Protein AF-A0A920BDJ6-F1 (afdb_monomer_lite)

Secondary structure (DSSP, 8-state):
-EEEEESS--S-HHHHHHHHTTTGGGT--EEEEEEEEESSHHHHHHHHHHHTTSSPPPSSPPHHHHHHHHHHHHHHHTT-EEEEEEEES-HHHHHHHHHHHHHHHHHHHTSHHHHHHHHHHHHTT--

pLDDT: mean 73.63, std 12.05, range [37.38, 93.56]

Radius of gyration: 17.96 Å; chains: 1; bounding box: 40×30×55 Å

Foldseek 3Di:
DDEAEDADFDPDLVVLLVVLLVCVVVVHEYEYEYEYEDQDPVVVVVVVCCVVVVDPDDPDQDPVNVVVVSVVSNCVSNVYYYDYDYDHDDPPVVVVVVVVVVVVVVVLCVPVVSVVVVVVVVVVPPD

Sequence (127 aa):
MVINLTDGLPDRIDKACRAGSWFPRRGISYSQIVFGHVDHQDELIEELMIREGLLPKPMNSSRFEKYISYFTQVAEACQGNQMVIWMVDLLPQALLALTDLSLATQWLLQDPVRAEELQQKLLIHEI

Structure (mmCIF, N/CA/C/O backbone):
data_AF-A0A920BDJ6-F1
#
_entry.id   AF-A0A920BDJ6-F1
#
loop_
_atom_site.group_PDB
_atom_site.id
_atom_site.type_symbol
_atom_site.label_atom_id
_atom_site.label_alt_id
_atom_site.label_comp_id
_atom_site.label_asym_id
_atom_site.label_entity_id
_atom_site.label_seq_id
_atom_site.pdbx_PDB_ins_code
_atom_site.Cartn_x
_atom_site.Cartn_y
_atom_site.Cartn_z
_atom_site.occupancy
_atom_site.B_iso_or_equiv
_atom_site.auth_seq_id
_atom_site.auth_comp_id
_atom_site.auth_asym_id
_atom_site.auth_atom_id
_atom_site.pdbx_PDB_model_num
ATOM 1 N N . MET A 1 1 ? -13.237 3.096 12.288 1.00 78.25 1 MET A N 1
ATOM 2 C CA . MET A 1 1 ? -11.942 3.007 11.583 1.00 78.25 1 MET A CA 1
ATOM 3 C C . MET A 1 1 ? -11.903 1.693 10.823 1.00 78.25 1 MET A C 1
ATOM 5 O O . MET A 1 1 ? -12.378 0.702 11.364 1.00 78.25 1 MET A O 1
ATOM 9 N N . VAL A 1 2 ? -11.393 1.692 9.593 1.00 80.69 2 VAL A N 1
ATOM 10 C CA . VAL A 1 2 ? -11.162 0.494 8.772 1.00 80.69 2 VAL A CA 1
ATOM 11 C C . VAL A 1 2 ? -9.672 0.409 8.462 1.00 80.69 2 VAL A C 1
ATOM 13 O O . VAL A 1 2 ? -9.091 1.398 8.023 1.00 80.69 2 VAL A O 1
ATOM 16 N N . ILE A 1 3 ? -9.076 -0.763 8.687 1.00 80.31 3 ILE A N 1
ATOM 17 C CA . ILE A 1 3 ? -7.705 -1.079 8.280 1.00 80.31 3 ILE A CA 1
ATOM 18 C C . ILE A 1 3 ? -7.786 -2.234 7.286 1.00 80.31 3 ILE A C 1
ATOM 20 O O . ILE A 1 3 ? -8.199 -3.331 7.654 1.00 80.31 3 ILE A O 1
ATOM 24 N N . ASN A 1 4 ? -7.440 -1.974 6.029 1.00 82.38 4 ASN A N 1
ATOM 25 C CA . ASN A 1 4 ? -7.392 -2.990 4.986 1.00 82.38 4 ASN A CA 1
ATOM 26 C C . ASN A 1 4 ? -5.984 -3.594 4.908 1.00 82.38 4 ASN A C 1
ATOM 28 O O . ASN A 1 4 ? -5.015 -2.858 4.744 1.00 82.38 4 ASN A O 1
ATOM 32 N N . LEU A 1 5 ? -5.874 -4.915 5.016 1.00 82.69 5 LEU A N 1
ATOM 33 C CA . LEU A 1 5 ? -4.624 -5.656 4.853 1.00 82.69 5 LEU A CA 1
ATOM 34 C C . LEU A 1 5 ? -4.729 -6.445 3.552 1.00 82.69 5 LEU A C 1
ATOM 36 O O . LEU A 1 5 ? -5.646 -7.252 3.410 1.00 82.69 5 LEU A O 1
ATOM 40 N N . THR A 1 6 ? -3.848 -6.188 2.587 1.00 77.62 6 THR A N 1
ATOM 41 C CA . THR A 1 6 ? -3.999 -6.775 1.250 1.00 77.62 6 THR A CA 1
ATOM 42 C C . THR A 1 6 ? -2.669 -6.998 0.544 1.00 77.62 6 THR A C 1
ATOM 44 O O . THR A 1 6 ? -1.768 -6.171 0.621 1.00 77.62 6 THR A O 1
ATOM 47 N N . ASP A 1 7 ? -2.561 -8.116 -0.161 1.00 75.31 7 ASP A N 1
ATOM 48 C CA . ASP A 1 7 ? -1.472 -8.505 -1.062 1.00 75.31 7 ASP A CA 1
ATOM 49 C C . ASP A 1 7 ? -1.947 -8.590 -2.529 1.00 75.31 7 ASP A C 1
ATOM 51 O O . ASP A 1 7 ? -1.240 -9.110 -3.393 1.00 75.31 7 ASP A O 1
ATOM 55 N N . GLY A 1 8 ? -3.164 -8.109 -2.820 1.00 68.44 8 GLY A N 1
ATOM 56 C CA . GLY A 1 8 ? -3.860 -8.389 -4.072 1.00 68.44 8 GLY A CA 1
ATOM 57 C C . GLY A 1 8 ? -4.661 -7.206 -4.603 1.00 68.44 8 GLY A C 1
ATOM 58 O O . GLY A 1 8 ? -5.326 -6.482 -3.863 1.00 68.44 8 GLY A O 1
ATOM 59 N N . LEU A 1 9 ? -4.594 -6.999 -5.919 1.00 70.75 9 LEU A N 1
ATOM 60 C CA . LEU A 1 9 ? -5.335 -5.933 -6.587 1.00 70.75 9 LEU A CA 1
ATOM 61 C C . LEU A 1 9 ? -6.848 -6.188 -6.503 1.00 70.75 9 LEU A C 1
ATOM 63 O O . LEU A 1 9 ? -7.283 -7.329 -6.656 1.00 70.75 9 LEU A O 1
ATOM 67 N N . PRO A 1 10 ? -7.676 -5.143 -6.326 1.00 73.31 10 PRO A N 1
ATOM 68 C CA . PRO A 1 10 ? -9.117 -5.307 -6.429 1.00 73.31 10 PRO A CA 1
ATOM 69 C C . PRO A 1 10 ? -9.497 -5.711 -7.859 1.00 73.31 10 PRO A C 1
ATOM 71 O O . PRO A 1 10 ? -9.020 -5.102 -8.816 1.00 73.31 10 PRO A O 1
ATOM 74 N N . ASP A 1 11 ? -10.439 -6.652 -8.003 1.00 76.00 11 ASP A N 1
ATOM 75 C CA . ASP A 1 11 ? -10.925 -7.143 -9.308 1.00 76.00 11 ASP A CA 1
ATOM 76 C C . ASP A 1 11 ? -11.297 -6.013 -10.282 1.00 76.00 11 ASP A C 1
ATOM 78 O O . ASP A 1 11 ? -11.176 -6.141 -11.500 1.00 76.00 11 ASP A O 1
ATOM 82 N N . ARG A 1 12 ? -11.806 -4.896 -9.741 1.00 84.94 12 ARG A N 1
ATOM 83 C CA . ARG A 1 12 ? -12.156 -3.685 -10.491 1.00 84.94 12 ARG A CA 1
ATOM 84 C C . ARG A 1 12 ? -11.881 -2.429 -9.666 1.00 84.94 12 ARG A C 1
ATOM 86 O O . ARG A 1 12 ? -12.675 -2.095 -8.780 1.00 84.94 12 ARG A O 1
ATOM 93 N N . ILE A 1 13 ? -10.833 -1.685 -10.027 1.00 86.31 13 ILE A N 1
ATOM 94 C CA . ILE A 1 13 ? -10.459 -0.401 -9.402 1.00 86.31 13 ILE A CA 1
ATOM 95 C C . ILE A 1 13 ? -11.638 0.577 -9.340 1.00 86.31 13 ILE A C 1
ATOM 97 O O . ILE A 1 13 ? -11.972 1.049 -8.258 1.00 86.31 13 ILE A O 1
ATOM 101 N N . ASP A 1 14 ? -12.374 0.791 -10.437 1.00 88.12 14 ASP A N 1
ATOM 102 C CA . ASP A 1 14 ? -13.496 1.749 -10.454 1.00 88.12 14 ASP A CA 1
ATOM 103 C C . ASP A 1 14 ? -14.589 1.423 -9.425 1.00 88.12 14 ASP A C 1
ATOM 105 O O . ASP A 1 14 ? -15.310 2.296 -8.934 1.00 88.12 14 ASP A O 1
ATOM 109 N N . LYS A 1 15 ? -14.795 0.133 -9.138 1.00 89.44 15 LYS A N 1
ATOM 110 C CA . LYS A 1 15 ? -15.774 -0.311 -8.142 1.00 89.44 15 LYS A CA 1
ATOM 111 C C . LYS A 1 15 ? -15.241 -0.055 -6.733 1.00 89.44 15 LYS A C 1
ATOM 113 O O . LYS A 1 15 ? -15.994 0.464 -5.911 1.00 89.44 15 LYS A O 1
ATOM 118 N N . ALA A 1 16 ? -13.969 -0.368 -6.491 1.00 88.06 16 ALA A N 1
ATOM 119 C CA . ALA A 1 16 ? -13.300 -0.119 -5.219 1.00 88.06 16 ALA A CA 1
ATOM 120 C C . ALA A 1 16 ? -13.261 1.381 -4.885 1.00 88.06 16 ALA A C 1
ATOM 122 O O . ALA A 1 16 ? -13.710 1.764 -3.810 1.00 88.06 16 ALA A O 1
ATOM 123 N N . CYS A 1 17 ? -12.865 2.244 -5.826 1.00 90.31 17 CYS A N 1
ATOM 124 C CA . CYS A 1 17 ? -12.821 3.694 -5.612 1.00 90.31 17 CYS A CA 1
ATOM 125 C C . CYS A 1 17 ? -14.212 4.286 -5.343 1.00 90.31 17 CYS A C 1
ATOM 127 O O . CYS A 1 17 ? -14.385 5.097 -4.433 1.00 90.31 17 CYS A O 1
ATOM 129 N N . ARG A 1 18 ? -15.248 3.847 -6.075 1.00 90.94 18 ARG A N 1
ATOM 130 C CA . ARG A 1 18 ? -16.628 4.292 -5.803 1.00 90.94 18 ARG A CA 1
ATOM 131 C C . ARG A 1 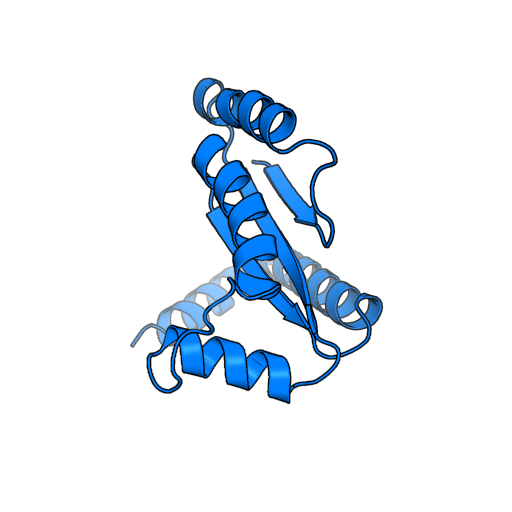18 ? -17.094 3.897 -4.407 1.00 90.94 18 ARG A C 1
ATOM 133 O O . ARG A 1 18 ? -17.686 4.729 -3.724 1.00 90.94 18 ARG A O 1
ATOM 140 N N . ALA A 1 19 ? -16.816 2.668 -3.975 1.00 87.62 19 ALA A N 1
ATOM 141 C CA . ALA A 1 19 ? -17.135 2.225 -2.621 1.00 87.62 19 ALA A CA 1
ATOM 142 C C . ALA A 1 19 ? -16.336 3.011 -1.564 1.00 87.62 19 ALA A C 1
ATOM 144 O O . ALA A 1 19 ? -16.914 3.469 -0.581 1.00 87.62 19 ALA A O 1
ATOM 145 N N . GLY A 1 20 ? -15.045 3.239 -1.810 1.00 88.62 20 GLY A N 1
ATOM 146 C CA . GLY A 1 20 ? -14.159 4.007 -0.936 1.00 88.62 20 GLY A CA 1
ATOM 147 C C . GLY A 1 20 ? -14.615 5.450 -0.724 1.00 88.62 20 GLY A C 1
ATOM 148 O O . GLY A 1 20 ? -14.645 5.928 0.407 1.00 88.62 20 GLY A O 1
ATOM 149 N N . SER A 1 21 ? -15.123 6.105 -1.775 1.00 91.69 21 SER A N 1
ATOM 150 C CA . SER A 1 21 ? -15.642 7.485 -1.709 1.00 91.69 21 SER A CA 1
ATOM 151 C C . SER A 1 21 ? -16.804 7.695 -0.728 1.00 91.69 21 SER A C 1
ATOM 153 O O . SER A 1 21 ? -17.154 8.829 -0.387 1.00 91.69 21 SER A O 1
ATOM 155 N N . TRP A 1 22 ? -17.421 6.609 -0.259 1.00 93.56 22 TRP A N 1
ATOM 156 C CA . TRP A 1 22 ? -18.474 6.647 0.748 1.00 93.56 22 TRP A CA 1
ATOM 157 C C . TRP A 1 22 ? -17.939 6.785 2.181 1.00 93.56 22 TRP A C 1
ATOM 159 O O . TRP A 1 22 ? -18.653 7.301 3.041 1.00 93.56 22 TRP A O 1
ATOM 169 N N . PHE A 1 23 ? -16.695 6.375 2.442 1.00 89.00 23 PHE A N 1
ATOM 170 C CA . PHE A 1 23 ? -16.109 6.336 3.785 1.00 89.00 23 PHE A CA 1
ATOM 171 C C . PHE A 1 23 ? -15.988 7.742 4.398 1.00 89.00 23 PHE A C 1
ATOM 173 O O . PHE A 1 23 ? -16.524 7.941 5.496 1.00 89.00 23 PHE A O 1
ATOM 180 N N . PRO A 1 24 ? -15.441 8.757 3.689 1.00 86.25 24 PRO A N 1
ATOM 181 C CA . PRO A 1 24 ? -15.384 10.123 4.212 1.00 86.25 24 PRO A CA 1
ATOM 182 C C . PRO A 1 24 ? -16.767 10.691 4.541 1.00 86.25 24 PRO A C 1
ATOM 184 O O . PRO A 1 24 ? -16.960 11.323 5.576 1.00 86.25 24 PRO A O 1
ATOM 187 N N . ARG A 1 25 ? -17.778 10.391 3.709 1.00 91.25 25 ARG A N 1
ATOM 188 C CA . ARG A 1 25 ? -19.166 10.865 3.890 1.00 91.25 25 ARG A CA 1
ATOM 189 C C . ARG A 1 25 ? -19.833 10.317 5.152 1.00 91.25 25 ARG A C 1
ATOM 191 O O . ARG A 1 25 ? -20.887 10.805 5.549 1.00 91.25 25 ARG A O 1
ATOM 198 N N . ARG A 1 26 ? -19.255 9.279 5.753 1.00 89.12 26 ARG A N 1
ATOM 199 C CA . ARG A 1 26 ? -19.728 8.640 6.984 1.00 89.12 26 ARG A CA 1
ATOM 200 C C . ARG A 1 26 ? -18.799 8.884 8.172 1.00 89.12 26 ARG A C 1
ATOM 202 O O . ARG A 1 26 ? -19.035 8.307 9.227 1.00 89.12 26 ARG A O 1
ATOM 209 N N . GLY A 1 27 ? -17.763 9.711 8.010 1.00 84.88 27 GLY A N 1
ATOM 210 C CA . GLY A 1 27 ? -16.753 9.932 9.046 1.00 84.88 27 GLY A CA 1
ATOM 211 C C . GLY A 1 27 ? -15.941 8.672 9.364 1.00 84.88 27 GLY A C 1
ATOM 212 O O . GLY A 1 27 ? -15.483 8.500 10.490 1.00 84.88 27 GLY A O 1
ATOM 213 N N . ILE A 1 28 ? -15.797 7.755 8.403 1.00 80.62 28 ILE A N 1
ATOM 214 C CA . ILE A 1 28 ? -15.036 6.518 8.585 1.00 80.62 28 ILE A CA 1
ATOM 215 C C . ILE A 1 28 ? -13.592 6.768 8.158 1.00 80.62 28 ILE A C 1
ATOM 217 O O . ILE A 1 28 ? -13.314 6.919 6.973 1.00 80.62 28 ILE A O 1
ATOM 221 N N . SER A 1 29 ? -12.664 6.747 9.113 1.00 79.50 29 SER A N 1
ATOM 222 C CA . SER A 1 29 ? -11.226 6.751 8.820 1.00 79.50 29 SER A CA 1
ATOM 223 C C . SER A 1 29 ? -10.800 5.436 8.166 1.00 79.50 29 SER A C 1
ATOM 225 O O . SER A 1 29 ? -11.110 4.363 8.699 1.00 79.50 29 SER A O 1
ATOM 227 N N . TYR A 1 30 ? -10.077 5.530 7.050 1.00 86.12 30 TYR A N 1
ATOM 228 C CA . TYR A 1 30 ? -9.532 4.403 6.295 1.00 86.12 30 TYR A CA 1
ATOM 229 C C . TYR A 1 30 ? -8.004 4.417 6.329 1.00 86.12 30 TYR A C 1
ATOM 231 O O . TYR A 1 30 ? -7.380 5.446 6.074 1.00 86.12 30 TYR A O 1
ATOM 239 N N . SER A 1 31 ? -7.418 3.254 6.577 1.00 80.62 31 SER A N 1
ATOM 240 C CA . SER A 1 31 ? -6.001 2.989 6.360 1.00 80.62 31 SER A CA 1
ATOM 241 C C . SER A 1 31 ? -5.856 1.680 5.596 1.00 80.62 31 SER A C 1
ATOM 243 O O . SER A 1 31 ? -6.681 0.777 5.748 1.00 80.62 31 SER A O 1
ATOM 245 N N . GLN A 1 32 ? -4.796 1.544 4.809 1.00 83.00 32 GLN A N 1
ATOM 246 C CA . GLN A 1 32 ? -4.443 0.270 4.197 1.00 83.00 32 GLN A CA 1
ATOM 247 C C . GLN A 1 32 ? -2.959 -0.043 4.318 1.00 83.00 32 GLN A C 1
ATOM 249 O O . GLN A 1 32 ? -2.113 0.846 4.221 1.00 83.00 32 GLN A O 1
ATOM 254 N N . ILE A 1 33 ? -2.671 -1.325 4.509 1.00 82.06 33 ILE A N 1
ATOM 255 C CA . ILE A 1 33 ? -1.335 -1.902 4.469 1.00 82.06 33 ILE A CA 1
ATOM 256 C C . ILE A 1 33 ? -1.309 -2.840 3.268 1.00 82.06 33 ILE A C 1
ATOM 258 O O . ILE A 1 33 ? -2.045 -3.829 3.222 1.00 82.06 33 ILE A O 1
ATOM 262 N N . VAL A 1 34 ? -0.493 -2.481 2.283 1.00 80.44 34 VAL A N 1
ATOM 263 C CA . VAL A 1 34 ? -0.305 -3.243 1.052 1.00 80.44 34 VAL A CA 1
ATOM 264 C C . VAL A 1 34 ? 0.981 -4.041 1.173 1.00 80.44 34 VAL A C 1
ATOM 266 O O . VAL A 1 34 ? 2.051 -3.469 1.379 1.00 80.44 34 VAL A O 1
ATOM 269 N N . PHE A 1 35 ? 0.880 -5.350 1.006 1.00 77.81 35 PHE A N 1
ATOM 270 C CA . PHE A 1 35 ? 2.015 -6.250 0.922 1.00 77.81 35 PHE A CA 1
ATOM 271 C C . PHE A 1 35 ? 2.433 -6.363 -0.544 1.00 77.81 35 PHE A C 1
ATOM 273 O O . PHE A 1 35 ? 1.670 -6.808 -1.405 1.00 77.81 35 PHE A O 1
ATOM 280 N N . GLY A 1 36 ? 3.628 -5.864 -0.841 1.00 76.12 36 GLY A N 1
ATOM 281 C CA . GLY A 1 36 ? 4.257 -5.991 -2.147 1.00 76.12 36 GLY A CA 1
ATOM 282 C C . GLY A 1 36 ? 5.288 -7.111 -2.112 1.00 76.12 36 GLY A C 1
ATOM 283 O O . GLY A 1 36 ? 6.167 -7.108 -1.252 1.00 76.12 36 GLY A O 1
ATOM 284 N N . HIS A 1 37 ? 5.189 -8.057 -3.041 1.00 74.38 37 HIS A N 1
ATOM 285 C CA . HIS A 1 37 ? 6.163 -9.136 -3.176 1.00 74.38 37 HIS A CA 1
ATOM 286 C C . HIS A 1 37 ? 7.225 -8.803 -4.204 1.00 74.38 37 HIS A C 1
ATOM 288 O O . HIS A 1 37 ? 6.897 -8.372 -5.311 1.00 74.38 37 HIS A O 1
ATOM 294 N N . VAL A 1 38 ? 8.474 -9.059 -3.828 1.00 71.56 38 VAL A N 1
ATOM 295 C CA . VAL A 1 38 ? 9.615 -9.083 -4.738 1.00 71.56 38 VAL A CA 1
ATOM 296 C C . VAL A 1 38 ? 10.284 -10.441 -4.664 1.00 71.56 38 VAL A C 1
ATOM 298 O O . VAL A 1 38 ? 10.402 -11.019 -3.581 1.00 71.56 38 VAL A O 1
ATOM 301 N N . ASP A 1 39 ? 10.713 -10.941 -5.818 1.00 70.44 39 ASP A N 1
ATOM 302 C CA . ASP A 1 39 ? 11.389 -12.236 -5.896 1.00 70.44 39 ASP A CA 1
ATOM 303 C C . ASP A 1 39 ? 12.837 -12.104 -5.392 1.0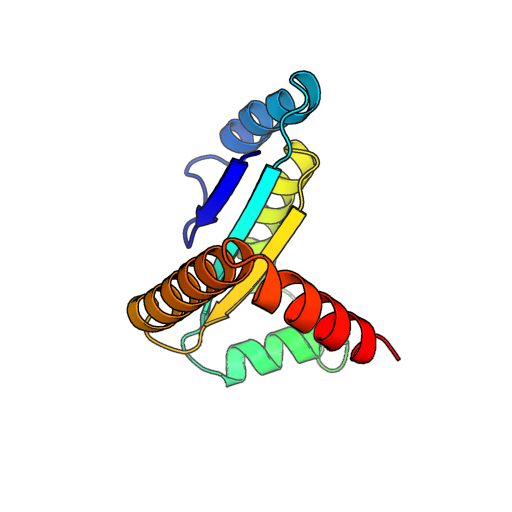0 70.44 39 ASP A C 1
ATOM 305 O O . ASP A 1 39 ? 13.381 -13.021 -4.774 1.00 70.44 39 ASP A O 1
ATOM 309 N N . HIS A 1 40 ? 13.450 -10.929 -5.585 1.00 72.56 40 HIS A N 1
ATOM 310 C CA . HIS A 1 40 ? 14.824 -10.640 -5.180 1.00 72.56 40 HIS A CA 1
ATOM 311 C C . HIS A 1 40 ? 14.975 -9.244 -4.566 1.00 72.56 40 HIS A C 1
ATOM 313 O O . HIS A 1 40 ? 14.317 -8.285 -4.967 1.00 72.56 40 HIS A O 1
ATOM 319 N N . GLN A 1 41 ? 15.903 -9.117 -3.611 1.00 75.88 41 GLN A N 1
ATOM 320 C CA . GLN A 1 41 ? 16.235 -7.838 -2.973 1.00 75.88 41 GLN A CA 1
ATOM 321 C C . GLN A 1 41 ? 16.714 -6.788 -3.990 1.00 75.88 41 GLN A C 1
ATOM 323 O O . GLN A 1 41 ? 16.414 -5.605 -3.831 1.00 75.88 41 GLN A O 1
ATOM 328 N N . ASP A 1 42 ? 17.408 -7.221 -5.043 1.00 77.69 42 ASP A N 1
ATOM 329 C CA . ASP A 1 42 ? 17.931 -6.340 -6.088 1.00 77.69 42 ASP A CA 1
ATOM 330 C C . ASP A 1 42 ? 16.814 -5.586 -6.824 1.00 77.69 42 ASP A C 1
ATOM 332 O O . ASP A 1 42 ? 16.976 -4.405 -7.117 1.00 77.69 42 ASP A O 1
ATOM 336 N N . GLU A 1 43 ? 15.647 -6.211 -7.030 1.00 75.12 43 GLU A N 1
ATOM 337 C CA . GLU A 1 43 ? 14.490 -5.560 -7.666 1.00 75.12 43 GLU A CA 1
ATOM 338 C C . GLU A 1 43 ? 13.942 -4.410 -6.809 1.00 75.12 43 GLU A C 1
ATOM 340 O O . GLU A 1 43 ? 13.543 -3.364 -7.326 1.00 75.12 43 GLU A O 1
ATOM 345 N N . LEU A 1 44 ? 13.944 -4.582 -5.482 1.00 76.00 44 LEU A N 1
ATOM 346 C CA . LEU A 1 44 ? 13.527 -3.536 -4.550 1.00 76.00 44 LEU A CA 1
ATOM 347 C C . LEU A 1 44 ? 14.540 -2.388 -4.514 1.00 76.00 44 LEU A C 1
ATOM 349 O O . LEU A 1 44 ? 14.147 -1.222 -4.499 1.00 76.00 44 LEU A O 1
ATOM 353 N N . ILE A 1 45 ? 15.836 -2.711 -4.497 1.00 79.75 45 ILE A N 1
ATOM 354 C CA . ILE A 1 45 ? 16.910 -1.713 -4.523 1.00 79.75 45 ILE A CA 1
ATOM 355 C C . ILE A 1 45 ? 16.839 -0.906 -5.820 1.00 79.75 45 ILE A C 1
ATOM 357 O O . ILE A 1 45 ? 16.898 0.320 -5.770 1.00 79.75 45 ILE A O 1
ATOM 361 N N . GLU A 1 46 ? 16.659 -1.567 -6.962 1.00 80.88 46 GLU A N 1
ATOM 362 C CA . GLU A 1 46 ? 16.535 -0.912 -8.261 1.00 80.88 46 GLU A CA 1
ATOM 363 C C . GLU A 1 46 ? 15.347 0.062 -8.291 1.00 80.88 46 GLU A C 1
ATOM 365 O O . GLU A 1 46 ? 15.519 1.226 -8.652 1.00 80.88 46 GLU A O 1
ATOM 370 N N . GLU A 1 47 ? 14.161 -0.357 -7.838 1.00 77.75 47 GLU A N 1
ATOM 371 C CA . GLU A 1 47 ? 12.978 0.516 -7.774 1.00 77.75 47 GLU A CA 1
ATOM 372 C C . GLU A 1 47 ? 13.190 1.715 -6.830 1.00 77.75 47 GLU A C 1
ATOM 374 O O . GLU A 1 47 ? 12.795 2.837 -7.160 1.00 77.75 47 GLU A O 1
ATOM 379 N N . LEU A 1 48 ? 13.844 1.522 -5.678 1.00 77.88 48 LEU A N 1
ATOM 380 C CA . LEU A 1 48 ? 14.193 2.622 -4.771 1.00 77.88 48 LEU A CA 1
ATOM 381 C C . LEU A 1 48 ? 15.174 3.597 -5.431 1.00 77.88 48 LEU A C 1
ATOM 383 O O . LEU A 1 48 ? 14.963 4.807 -5.386 1.00 77.88 48 LEU A O 1
ATOM 387 N N . MET A 1 49 ? 16.203 3.087 -6.107 1.00 79.44 49 MET A N 1
ATOM 388 C CA . MET A 1 49 ? 17.164 3.914 -6.835 1.00 79.44 49 MET A CA 1
ATOM 389 C C . MET A 1 49 ? 16.505 4.686 -7.985 1.00 79.44 49 MET A C 1
ATOM 391 O O . MET A 1 49 ? 16.856 5.842 -8.215 1.00 79.44 49 MET A O 1
ATOM 395 N N . ILE A 1 50 ? 15.525 4.104 -8.684 1.00 81.94 50 ILE A N 1
ATOM 396 C CA . ILE A 1 50 ? 14.732 4.806 -9.705 1.00 81.94 50 ILE A CA 1
ATOM 397 C C . ILE A 1 50 ? 13.910 5.941 -9.073 1.00 81.94 50 ILE A C 1
ATOM 399 O O . ILE A 1 50 ? 13.873 7.047 -9.613 1.00 81.94 50 ILE A O 1
ATOM 403 N N . ARG A 1 51 ? 13.260 5.701 -7.925 1.00 76.00 51 ARG A N 1
ATOM 404 C CA . ARG A 1 51 ? 12.450 6.712 -7.218 1.00 76.00 51 ARG A CA 1
ATOM 405 C C . ARG A 1 51 ? 13.271 7.883 -6.686 1.00 76.00 51 ARG A C 1
ATOM 407 O O . ARG A 1 51 ? 12.813 9.017 -6.773 1.00 76.00 51 ARG A O 1
ATOM 414 N N . GLU A 1 52 ? 14.478 7.610 -6.203 1.00 81.19 52 GLU A N 1
ATOM 415 C CA . GLU A 1 52 ? 15.439 8.625 -5.752 1.00 81.19 52 GLU A CA 1
ATOM 416 C C . GLU A 1 52 ? 16.163 9.325 -6.922 1.00 81.19 52 GLU A C 1
ATOM 418 O O . GLU A 1 52 ? 16.989 10.210 -6.713 1.00 81.19 52 GLU A O 1
ATOM 423 N N . GLY A 1 53 ? 15.878 8.941 -8.175 1.00 83.31 53 GLY A N 1
ATOM 424 C CA . GLY A 1 53 ? 16.497 9.527 -9.368 1.00 83.31 53 GLY A CA 1
ATOM 425 C C . GLY A 1 53 ? 17.958 9.118 -9.592 1.00 83.31 53 GLY A C 1
ATOM 426 O O . GLY A 1 53 ? 18.654 9.746 -10.390 1.00 83.31 53 GLY A O 1
ATOM 427 N N . LEU A 1 54 ? 18.426 8.073 -8.906 1.00 83.75 54 LEU A N 1
ATOM 428 C CA . LEU A 1 54 ? 19.771 7.504 -9.041 1.00 83.75 54 LEU A CA 1
ATOM 429 C C . LEU A 1 54 ? 19.897 6.596 -10.271 1.00 83.75 54 LEU A C 1
ATOM 431 O O . LEU A 1 54 ? 20.991 6.435 -10.810 1.00 83.75 54 LEU A O 1
ATOM 435 N N . LEU A 1 55 ? 18.782 6.018 -10.722 1.00 83.56 55 LEU A N 1
ATOM 436 C CA . LEU A 1 55 ? 18.684 5.246 -11.958 1.00 83.56 55 LEU A CA 1
ATOM 437 C C . LEU A 1 55 ? 17.654 5.868 -12.910 1.00 83.56 55 LEU A C 1
ATOM 439 O O . LEU A 1 55 ? 16.669 6.462 -12.462 1.00 83.56 55 LEU A O 1
ATOM 443 N N . PRO A 1 56 ? 17.859 5.751 -14.236 1.00 81.25 56 PRO A N 1
ATOM 444 C CA . PRO A 1 56 ? 16.914 6.269 -15.211 1.00 81.25 56 PRO A CA 1
ATOM 445 C C . PRO A 1 56 ? 15.576 5.539 -15.107 1.00 81.25 56 PRO A C 1
ATOM 447 O O . PRO A 1 56 ? 15.522 4.314 -14.994 1.00 81.25 56 PRO A O 1
ATOM 450 N N . LYS A 1 57 ? 14.480 6.297 -15.211 1.00 77.50 57 LYS A N 1
ATOM 451 C CA . LYS A 1 57 ? 13.139 5.717 -15.240 1.00 77.50 57 LYS A CA 1
ATOM 452 C C . LYS A 1 57 ? 12.990 4.854 -16.505 1.00 77.50 57 LYS A C 1
ATOM 454 O O . LYS A 1 57 ? 13.234 5.366 -17.603 1.00 77.50 57 LYS A O 1
ATOM 459 N N . PRO A 1 58 ? 12.602 3.573 -16.394 1.00 76.25 58 PRO A N 1
ATOM 460 C CA . PRO A 1 58 ? 12.391 2.732 -17.564 1.00 76.25 58 PRO A CA 1
ATOM 461 C C . PRO A 1 58 ? 11.293 3.317 -18.465 1.00 76.25 58 PRO A C 1
ATOM 463 O O . PRO A 1 58 ? 10.342 3.937 -17.992 1.00 76.25 58 PRO A O 1
ATOM 466 N N . MET A 1 59 ? 11.407 3.103 -19.782 1.00 68.88 59 MET A N 1
ATOM 467 C CA . MET A 1 59 ? 10.418 3.573 -20.773 1.00 68.88 59 MET A CA 1
ATOM 468 C C . MET A 1 59 ? 9.000 3.046 -20.504 1.00 68.88 59 MET A C 1
ATOM 470 O O . MET A 1 59 ? 8.018 3.692 -20.862 1.00 68.88 59 MET A O 1
ATOM 474 N N . ASN A 1 60 ? 8.899 1.877 -19.872 1.00 71.00 60 ASN A N 1
ATOM 475 C CA . ASN A 1 60 ? 7.646 1.305 -19.407 1.00 71.00 60 ASN A CA 1
ATOM 476 C C . ASN A 1 60 ? 7.534 1.504 -17.895 1.00 71.00 60 ASN A C 1
ATOM 478 O O . ASN A 1 60 ? 8.491 1.234 -17.176 1.00 71.00 60 ASN A O 1
ATOM 482 N N . SER A 1 61 ? 6.346 1.888 -17.418 1.00 63.66 61 SER A N 1
ATOM 483 C CA . SER A 1 61 ? 6.030 1.910 -15.983 1.00 63.66 61 SER A CA 1
ATOM 484 C C . SER A 1 61 ? 6.399 0.563 -15.351 1.00 63.66 61 SER A C 1
ATOM 486 O O . SER A 1 61 ? 5.943 -0.479 -15.856 1.00 63.66 61 SER A O 1
ATOM 488 N N . SER A 1 62 ? 7.177 0.579 -14.269 1.00 69.62 62 SER A N 1
ATOM 489 C CA . SER A 1 62 ? 7.591 -0.647 -13.588 1.00 69.62 62 SER A CA 1
ATOM 490 C C . SER A 1 62 ? 6.366 -1.419 -13.080 1.00 69.62 62 SER A C 1
ATOM 492 O O . SER A 1 62 ? 5.273 -0.866 -12.888 1.00 69.62 62 SER A O 1
ATOM 494 N N . ARG A 1 63 ? 6.520 -2.734 -12.876 1.00 68.12 63 ARG A N 1
ATOM 495 C CA . ARG A 1 63 ? 5.475 -3.562 -12.246 1.00 68.12 63 ARG A CA 1
ATOM 496 C C . ARG A 1 63 ? 5.078 -2.977 -10.883 1.00 68.12 63 ARG A C 1
ATOM 498 O O . ARG A 1 63 ? 3.895 -2.977 -10.553 1.00 68.12 63 ARG A O 1
ATOM 505 N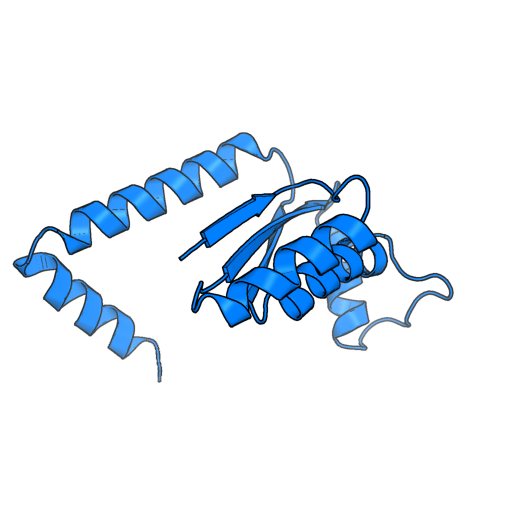 N . PHE A 1 64 ? 6.050 -2.412 -10.168 1.00 71.75 64 PHE A N 1
ATOM 506 C CA . PHE A 1 64 ? 5.901 -1.714 -8.895 1.00 71.75 64 PHE A CA 1
ATOM 507 C C . PHE A 1 64 ? 5.025 -0.467 -9.014 1.00 71.75 64 PHE A C 1
ATOM 509 O O . PHE A 1 64 ? 4.062 -0.321 -8.262 1.00 71.75 64 PHE A O 1
ATOM 516 N N . GLU A 1 65 ? 5.308 0.402 -9.986 1.00 72.38 65 GLU A N 1
ATOM 517 C CA . GLU A 1 65 ? 4.558 1.641 -10.205 1.00 72.38 65 GLU A CA 1
ATOM 518 C C . GLU A 1 65 ? 3.096 1.348 -10.560 1.00 72.38 65 GLU A C 1
ATOM 520 O O . GLU A 1 65 ? 2.182 1.919 -9.963 1.00 72.38 65 GLU A O 1
ATOM 525 N N . LYS A 1 66 ? 2.858 0.376 -11.450 1.00 74.62 66 LYS A N 1
ATOM 526 C CA . LYS A 1 66 ? 1.502 -0.091 -11.777 1.00 74.62 66 LYS A CA 1
ATOM 527 C C . LYS A 1 66 ? 0.789 -0.652 -10.553 1.00 74.62 66 LYS A C 1
ATOM 529 O O . LYS A 1 66 ? -0.321 -0.219 -10.257 1.00 74.62 66 LYS A O 1
ATOM 534 N N . TYR A 1 67 ? 1.425 -1.574 -9.834 1.00 75.56 67 TYR A N 1
ATOM 535 C CA . TYR A 1 67 ? 0.836 -2.231 -8.671 1.00 75.56 67 TYR A CA 1
ATOM 536 C C . TYR A 1 67 ? 0.471 -1.223 -7.574 1.00 75.56 67 TYR A C 1
ATOM 538 O O . TYR A 1 67 ? -0.686 -1.168 -7.165 1.00 75.56 67 TYR A O 1
ATOM 546 N N . ILE A 1 68 ? 1.407 -0.354 -7.173 1.00 77.81 68 ILE A N 1
ATOM 547 C CA . ILE A 1 68 ? 1.164 0.686 -6.164 1.00 77.81 68 ILE A CA 1
ATOM 548 C C . ILE A 1 68 ? 0.072 1.654 -6.622 1.00 77.81 68 ILE A C 1
ATOM 550 O O . ILE A 1 68 ? -0.819 1.960 -5.832 1.00 77.81 68 ILE A O 1
ATOM 554 N N . SER A 1 69 ? 0.109 2.117 -7.877 1.00 79.25 69 SER A N 1
ATOM 555 C CA . SER A 1 69 ? -0.818 3.152 -8.360 1.00 79.25 69 SER A CA 1
ATOM 556 C C . SER A 1 69 ? -2.289 2.753 -8.235 1.00 79.25 69 SER A C 1
ATOM 558 O O . SER A 1 69 ? -3.146 3.611 -8.025 1.00 79.25 69 SER A O 1
ATOM 560 N N . TYR A 1 70 ? -2.601 1.459 -8.324 1.00 81.19 70 TYR A N 1
ATOM 561 C CA . TYR A 1 70 ? -3.964 0.968 -8.160 1.00 81.19 70 TYR A CA 1
ATOM 562 C C . TYR A 1 70 ? -4.442 1.012 -6.710 1.00 81.19 70 TYR A C 1
ATOM 564 O O . TYR A 1 70 ? -5.580 1.409 -6.462 1.00 81.19 70 TYR A O 1
ATOM 572 N N . PHE A 1 71 ? -3.588 0.668 -5.744 1.00 81.25 71 PHE A N 1
ATOM 573 C CA . PHE A 1 71 ? -3.934 0.818 -4.329 1.00 81.25 71 PHE A CA 1
ATOM 574 C C . PHE A 1 71 ? -4.005 2.283 -3.923 1.00 81.25 71 PHE A C 1
ATOM 576 O O . PHE A 1 71 ? -4.927 2.661 -3.198 1.00 81.25 71 PHE A O 1
ATOM 583 N N . THR A 1 72 ? -3.096 3.111 -4.442 1.00 85.62 72 THR A N 1
ATOM 584 C CA . THR A 1 72 ? -3.071 4.548 -4.162 1.00 85.62 72 THR A CA 1
ATOM 585 C C . THR A 1 72 ? -4.390 5.200 -4.564 1.00 85.62 72 THR A C 1
ATOM 587 O O . THR A 1 72 ? -4.982 5.891 -3.743 1.00 85.62 72 THR A O 1
ATOM 590 N N . GLN A 1 73 ? -4.934 4.875 -5.742 1.00 87.50 73 GLN A N 1
ATOM 591 C CA . GLN A 1 73 ? -6.249 5.371 -6.174 1.00 87.50 73 GLN A CA 1
ATOM 592 C C . GLN A 1 73 ? -7.380 5.020 -5.194 1.00 87.50 73 GLN A C 1
ATOM 594 O O . GLN A 1 73 ? -8.288 5.821 -4.970 1.00 87.50 73 GLN A O 1
ATOM 599 N N . VAL A 1 74 ? -7.341 3.826 -4.594 1.00 87.44 74 VAL A N 1
ATOM 600 C CA . VAL A 1 74 ? -8.347 3.403 -3.610 1.00 87.44 74 VAL A CA 1
ATOM 601 C C . VAL A 1 74 ? -8.173 4.155 -2.289 1.00 87.44 74 VAL A C 1
ATOM 603 O O . VAL A 1 74 ? -9.163 4.644 -1.747 1.00 87.44 74 VAL A O 1
ATOM 606 N N . ALA A 1 75 ? -6.942 4.297 -1.785 1.00 86.75 75 ALA A N 1
ATOM 607 C CA . ALA A 1 75 ? -6.674 5.088 -0.580 1.00 86.75 75 ALA A CA 1
ATOM 608 C C . ALA A 1 75 ? -7.090 6.553 -0.756 1.00 86.75 75 ALA A C 1
ATOM 610 O O . ALA A 1 75 ? -7.758 7.103 0.119 1.00 86.75 75 ALA A O 1
ATOM 611 N N . GLU A 1 76 ? -6.772 7.155 -1.902 1.00 91.00 76 GLU A N 1
ATOM 612 C CA . GLU A 1 76 ? -7.174 8.520 -2.248 1.00 91.00 76 GLU A CA 1
ATOM 613 C C . GLU A 1 76 ? -8.697 8.666 -2.283 1.00 91.00 76 GLU A C 1
ATOM 615 O O . GLU A 1 76 ? -9.245 9.592 -1.682 1.00 91.00 76 GLU A O 1
ATOM 620 N N . ALA A 1 77 ? -9.406 7.719 -2.910 1.00 90.75 77 ALA A N 1
ATOM 621 C CA . ALA A 1 77 ? -10.866 7.721 -2.929 1.00 90.75 77 ALA A CA 1
ATOM 622 C C . ALA A 1 77 ? -11.467 7.637 -1.515 1.00 90.75 77 ALA A C 1
ATOM 624 O O . ALA A 1 77 ? -12.507 8.240 -1.251 1.00 90.75 77 ALA A O 1
ATOM 625 N N . CYS A 1 78 ? -10.806 6.928 -0.600 1.00 87.06 78 CYS A N 1
ATOM 626 C CA . CYS A 1 78 ? -11.184 6.842 0.808 1.00 87.06 78 CYS A CA 1
ATOM 627 C C . CYS A 1 78 ? -10.749 8.049 1.659 1.00 87.06 78 CYS A C 1
ATOM 629 O O . CYS A 1 78 ? -11.092 8.072 2.839 1.00 87.06 78 CYS A O 1
ATOM 631 N N . GLN A 1 79 ? -9.984 9.009 1.116 1.00 86.88 79 GLN A N 1
ATOM 632 C CA . GLN A 1 79 ? -9.235 10.017 1.893 1.00 86.88 79 GLN A CA 1
ATOM 633 C C . GLN A 1 79 ? -8.434 9.384 3.044 1.00 86.88 79 GLN A C 1
ATOM 635 O O . GLN A 1 79 ? -8.406 9.890 4.166 1.00 86.88 79 GLN A O 1
ATOM 640 N N . GLY A 1 80 ? -7.861 8.214 2.777 1.00 84.31 80 GLY A N 1
ATOM 641 C CA . GLY A 1 80 ? -7.186 7.396 3.767 1.00 84.31 80 GLY A CA 1
ATOM 642 C C . GLY A 1 80 ? -5.681 7.338 3.571 1.00 84.31 80 GLY A C 1
ATOM 643 O O . GLY A 1 80 ? -5.131 7.839 2.593 1.00 84.31 80 GLY A O 1
ATOM 644 N N . ASN A 1 81 ? -5.023 6.671 4.511 1.00 81.62 81 ASN A N 1
ATOM 645 C CA . ASN A 1 81 ? -3.576 6.488 4.494 1.00 81.62 81 ASN A CA 1
ATOM 646 C C . ASN A 1 81 ? -3.199 5.140 3.871 1.00 81.62 81 ASN A C 1
ATOM 648 O O . ASN A 1 81 ? -3.918 4.150 4.026 1.00 81.62 81 ASN A O 1
ATOM 652 N N . GLN A 1 82 ? -2.042 5.083 3.214 1.00 81.62 82 GLN A N 1
ATOM 653 C CA . GLN A 1 82 ? -1.473 3.852 2.671 1.00 81.62 82 GLN A CA 1
ATOM 654 C C . GLN A 1 82 ? -0.050 3.659 3.181 1.00 81.62 82 GLN A C 1
ATOM 656 O O . GLN A 1 82 ? 0.786 4.549 3.065 1.00 81.62 82 GLN A O 1
ATOM 661 N N . MET A 1 83 ? 0.226 2.455 3.664 1.00 79.12 83 MET A N 1
ATOM 662 C CA . MET A 1 83 ? 1.569 1.952 3.909 1.00 79.12 83 MET A CA 1
ATOM 663 C C . MET A 1 83 ? 1.824 0.782 2.961 1.00 79.12 83 MET A C 1
ATOM 665 O O . MET A 1 83 ? 0.957 -0.071 2.782 1.00 79.12 83 MET A O 1
ATOM 669 N N . VAL A 1 84 ? 3.000 0.752 2.339 1.00 77.50 84 VAL A N 1
ATOM 670 C CA . VAL A 1 84 ? 3.432 -0.366 1.491 1.00 77.50 84 VAL A CA 1
ATOM 671 C C . VAL A 1 84 ? 4.587 -1.062 2.193 1.00 77.50 84 VAL A C 1
ATOM 673 O O . VAL A 1 84 ? 5.575 -0.414 2.530 1.00 77.50 84 VAL A O 1
ATOM 676 N N . ILE A 1 85 ? 4.452 -2.365 2.415 1.00 77.50 85 ILE A N 1
ATOM 677 C CA . ILE A 1 85 ? 5.490 -3.216 2.992 1.00 77.50 85 ILE A CA 1
ATOM 678 C C . ILE A 1 85 ? 5.992 -4.129 1.878 1.00 77.50 85 ILE A C 1
ATOM 680 O O . ILE A 1 85 ? 5.272 -5.020 1.424 1.00 77.50 85 ILE A O 1
ATOM 684 N N . TRP A 1 86 ? 7.218 -3.878 1.422 1.00 77.38 86 TRP A N 1
ATOM 685 C CA . TRP A 1 86 ? 7.900 -4.732 0.455 1.00 77.38 86 TRP A CA 1
ATOM 686 C C . TRP A 1 86 ? 8.560 -5.900 1.174 1.00 77.38 86 TRP A C 1
ATOM 688 O O . TRP A 1 86 ? 9.328 -5.694 2.113 1.00 77.38 86 TRP A O 1
ATOM 698 N N . MET A 1 87 ? 8.255 -7.119 0.741 1.00 72.81 87 MET A N 1
ATOM 699 C CA . MET A 1 87 ? 8.765 -8.341 1.355 1.00 72.81 87 MET A CA 1
ATOM 700 C C . MET A 1 87 ? 9.581 -9.140 0.348 1.00 72.81 87 MET A C 1
ATOM 702 O O . MET A 1 87 ? 9.097 -9.455 -0.741 1.00 72.81 87 MET A O 1
ATOM 706 N N . VAL A 1 88 ? 10.809 -9.459 0.757 1.00 67.19 88 VAL A N 1
ATOM 707 C CA . VAL A 1 88 ? 11.695 -10.427 0.111 1.00 67.19 88 VAL A CA 1
ATOM 708 C C . VAL A 1 88 ? 11.444 -11.759 0.826 1.00 67.19 88 VAL A C 1
ATOM 710 O O . VAL A 1 88 ? 11.707 -11.854 2.023 1.00 67.19 88 VAL A O 1
ATOM 713 N N . ASP A 1 89 ? 10.898 -12.746 0.116 1.00 61.81 89 ASP A N 1
ATOM 714 C CA . ASP A 1 89 ? 10.472 -14.061 0.633 1.00 61.81 89 ASP A CA 1
ATOM 715 C C . ASP A 1 89 ? 9.266 -14.119 1.620 1.00 61.81 89 ASP A C 1
ATOM 717 O O . ASP A 1 89 ? 8.820 -13.139 2.214 1.00 61.81 89 ASP A O 1
ATOM 721 N N . LEU A 1 90 ? 8.684 -15.330 1.686 1.00 58.16 90 LEU A N 1
ATOM 722 C CA . LEU A 1 90 ? 7.455 -15.832 2.346 1.00 58.16 90 LEU A CA 1
ATOM 723 C C . LEU A 1 90 ? 6.650 -14.897 3.297 1.00 58.16 90 LEU A C 1
ATOM 725 O O . LEU A 1 90 ? 6.875 -14.833 4.510 1.00 58.16 90 LEU A O 1
ATOM 729 N N . LEU A 1 91 ? 5.545 -14.364 2.742 1.00 55.88 91 LEU A N 1
ATOM 730 C CA . LEU A 1 91 ? 4.411 -13.647 3.372 1.00 55.88 91 LEU A CA 1
ATOM 731 C C . LEU A 1 91 ? 3.967 -14.151 4.775 1.00 55.88 91 LEU A C 1
ATOM 733 O O . LEU A 1 91 ? 3.686 -13.312 5.635 1.00 55.88 91 LEU A O 1
ATOM 737 N N . PRO A 1 92 ? 3.878 -15.470 5.067 1.00 59.50 92 PRO A N 1
ATOM 738 C CA . PRO A 1 92 ? 3.279 -15.937 6.321 1.00 59.50 92 PRO A CA 1
ATOM 739 C C . PRO A 1 92 ? 4.077 -15.559 7.571 1.00 59.50 92 PRO A C 1
ATOM 741 O O . PRO A 1 92 ? 3.489 -15.281 8.610 1.00 59.50 92 PRO A O 1
ATOM 744 N N . GLN A 1 93 ? 5.409 -15.533 7.490 1.00 57.12 93 GLN A N 1
ATOM 745 C CA . GLN A 1 93 ? 6.265 -15.300 8.658 1.00 57.12 93 GLN A CA 1
ATOM 746 C C . GLN A 1 93 ? 6.308 -13.819 9.040 1.00 57.12 93 GLN A C 1
ATOM 748 O O . GLN A 1 93 ? 6.232 -13.485 10.220 1.00 57.12 93 GLN A O 1
ATOM 753 N N . ALA A 1 94 ? 6.350 -12.931 8.046 1.00 57.41 94 ALA A N 1
ATOM 754 C CA . ALA A 1 94 ? 6.283 -11.492 8.265 1.00 57.41 94 ALA A CA 1
ATOM 755 C C . ALA A 1 94 ? 4.905 -11.058 8.793 1.00 57.41 94 ALA A C 1
ATOM 757 O O . ALA A 1 94 ? 4.835 -10.252 9.718 1.00 57.41 94 ALA A O 1
ATOM 758 N N . LEU A 1 95 ? 3.813 -11.636 8.271 1.00 62.62 95 LEU A N 1
ATOM 759 C CA . LEU A 1 95 ? 2.459 -11.404 8.786 1.00 62.62 95 LEU A CA 1
ATOM 760 C C . LEU A 1 95 ? 2.281 -11.915 10.219 1.00 62.62 95 LEU A C 1
ATOM 762 O O . LEU A 1 95 ? 1.684 -11.210 11.032 1.00 62.62 95 LEU A O 1
ATOM 766 N N . LEU A 1 96 ? 2.807 -13.101 10.546 1.00 61.59 96 LEU A N 1
ATOM 767 C CA . LEU A 1 96 ? 2.816 -13.615 11.920 1.00 61.59 96 LEU A CA 1
ATOM 768 C C . LEU A 1 96 ? 3.582 -12.668 12.848 1.00 61.59 96 LEU A C 1
ATOM 770 O O . LEU A 1 96 ? 3.030 -12.238 13.854 1.00 61.59 96 LEU A O 1
ATOM 774 N N . ALA A 1 97 ? 4.785 -12.239 12.457 1.00 58.94 97 ALA A N 1
ATOM 775 C CA . ALA A 1 97 ? 5.589 -11.315 13.251 1.00 58.94 97 ALA A CA 1
ATOM 776 C C . ALA A 1 97 ? 4.901 -9.953 13.464 1.00 58.94 97 ALA A C 1
ATOM 778 O O . ALA A 1 97 ? 4.919 -9.423 14.571 1.00 58.94 97 ALA A O 1
ATOM 779 N N . LEU A 1 98 ? 4.254 -9.391 12.436 1.00 66.81 98 LEU A N 1
ATOM 780 C CA . LEU A 1 98 ? 3.503 -8.130 12.534 1.00 66.81 98 LEU A CA 1
ATOM 781 C C . LEU A 1 98 ? 2.251 -8.256 13.406 1.00 66.81 98 LEU A C 1
ATOM 783 O O . LEU A 1 98 ? 1.922 -7.333 14.157 1.00 66.81 98 LEU A O 1
ATOM 787 N N . THR A 1 99 ? 1.557 -9.389 13.313 1.00 68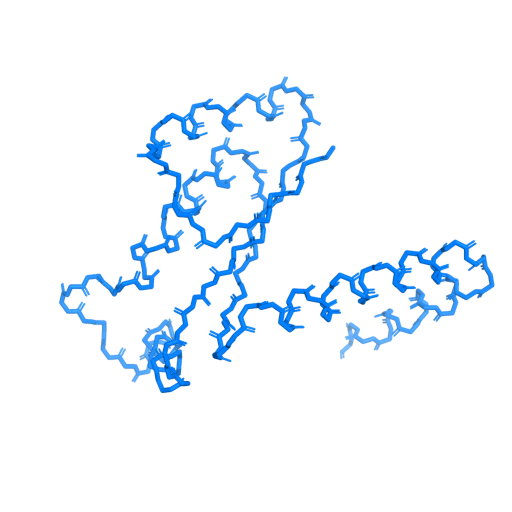.38 99 THR A N 1
ATOM 788 C CA . THR A 1 99 ? 0.379 -9.681 14.138 1.00 68.38 99 THR A CA 1
ATOM 789 C C . THR A 1 99 ? 0.789 -9.845 15.597 1.00 68.38 99 THR A C 1
ATOM 791 O O . THR A 1 99 ? 0.188 -9.217 16.468 1.00 68.38 99 THR A O 1
ATOM 794 N N . ASP A 1 100 ? 1.862 -10.590 15.858 1.00 65.81 100 ASP A N 1
ATOM 795 C CA . ASP A 1 100 ? 2.433 -10.769 17.193 1.00 65.81 100 ASP A CA 1
ATOM 796 C C . ASP A 1 100 ? 2.888 -9.435 17.785 1.00 65.81 100 ASP A C 1
ATOM 798 O O . ASP A 1 100 ? 2.562 -9.124 18.930 1.00 65.81 100 ASP A O 1
ATOM 802 N N . LEU A 1 101 ? 3.565 -8.594 16.998 1.00 63.28 101 LEU A N 1
ATOM 803 C CA . LEU A 1 101 ? 3.994 -7.267 17.435 1.00 63.28 101 LEU A CA 1
ATOM 804 C C . LEU A 1 101 ? 2.795 -6.367 17.767 1.00 63.28 101 LEU A C 1
ATOM 806 O O . LEU A 1 101 ? 2.807 -5.658 18.771 1.00 63.28 101 LEU A O 1
ATOM 810 N N . SER A 1 102 ? 1.740 -6.410 16.952 1.00 69.56 102 SER A N 1
ATOM 811 C CA . SER A 1 102 ? 0.529 -5.604 17.149 1.00 69.56 102 SER A CA 1
ATOM 812 C C . SER A 1 102 ? -0.253 -6.043 18.388 1.00 69.56 102 SER A C 1
ATOM 814 O O . SER A 1 102 ? -0.676 -5.200 19.181 1.00 69.56 102 SER A O 1
ATOM 816 N N . LEU A 1 103 ? -0.401 -7.355 18.591 1.00 67.94 103 LEU A N 1
ATOM 817 C CA . LEU A 1 103 ? -1.040 -7.932 19.774 1.00 67.94 103 LEU A CA 1
ATOM 818 C C . LEU A 1 103 ? -0.222 -7.659 21.039 1.00 67.94 103 LEU A C 1
ATOM 820 O O . LEU A 1 103 ? -0.788 -7.243 22.049 1.00 67.94 103 LEU A O 1
ATOM 824 N N . ALA A 1 104 ? 1.102 -7.820 20.981 1.00 58.94 104 ALA A N 1
ATOM 825 C CA . ALA A 1 104 ? 1.998 -7.517 22.093 1.00 58.94 104 ALA A CA 1
ATOM 826 C C . ALA A 1 104 ? 1.945 -6.030 22.469 1.00 58.94 104 ALA A C 1
ATOM 828 O O . ALA A 1 104 ? 1.884 -5.691 23.649 1.00 58.94 104 ALA A O 1
ATOM 829 N N . THR A 1 105 ? 1.904 -5.140 21.476 1.00 61.31 105 THR A N 1
ATOM 830 C CA . THR A 1 105 ? 1.794 -3.693 21.697 1.00 61.31 105 THR A CA 1
ATOM 831 C C . THR A 1 105 ? 0.442 -3.330 22.312 1.00 61.31 105 THR A C 1
ATOM 833 O O . THR A 1 105 ? 0.397 -2.576 23.280 1.00 61.31 105 THR A O 1
ATOM 836 N N . GLN A 1 106 ? -0.666 -3.898 21.824 1.00 63.72 106 GLN A N 1
ATOM 837 C CA . GLN A 1 106 ? -1.985 -3.694 22.436 1.00 63.72 106 GLN A CA 1
ATOM 838 C C . GLN A 1 106 ? -2.057 -4.224 23.869 1.00 63.72 106 GLN A C 1
ATOM 840 O O . GLN A 1 106 ? -2.629 -3.558 24.727 1.00 63.72 106 GLN A O 1
ATOM 845 N N . TRP A 1 107 ? -1.465 -5.387 24.139 1.00 62.97 107 TRP A N 1
ATOM 846 C CA . TRP A 1 107 ? -1.390 -5.942 25.487 1.00 62.97 107 TRP A CA 1
ATOM 847 C C . TRP A 1 107 ? -0.583 -5.037 26.428 1.00 62.97 107 TRP A C 1
ATOM 849 O O . TRP A 1 107 ? -1.035 -4.744 27.532 1.00 62.97 107 TRP A O 1
ATOM 859 N N . LEU A 1 108 ? 0.561 -4.515 25.972 1.00 53.44 108 LEU A N 1
ATOM 860 C CA . LEU A 1 108 ? 1.374 -3.563 26.737 1.00 53.44 10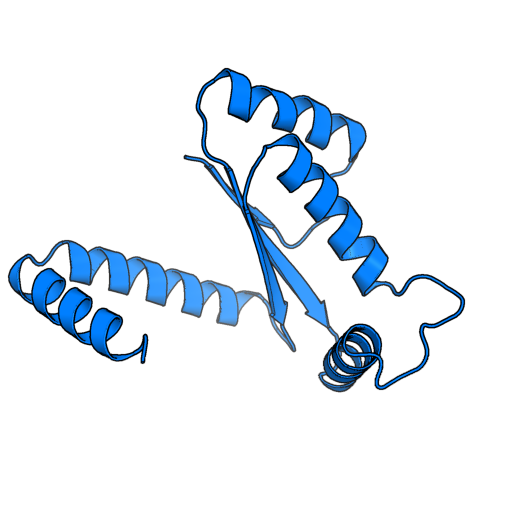8 LEU A CA 1
ATOM 861 C C . LEU A 1 108 ? 0.650 -2.236 27.000 1.00 53.44 108 LEU A C 1
ATOM 863 O O . LEU A 1 108 ? 0.822 -1.660 28.067 1.00 53.44 108 LEU A O 1
ATOM 867 N N . LEU A 1 109 ? -0.176 -1.765 26.064 1.00 55.94 109 LEU A N 1
ATOM 868 C CA . LEU A 1 109 ? -0.972 -0.542 26.221 1.00 55.94 109 LEU A CA 1
ATOM 869 C C . LEU A 1 109 ? -2.190 -0.714 27.141 1.00 55.94 109 LEU A C 1
ATOM 871 O O . LEU A 1 109 ? -2.764 0.280 27.581 1.00 55.94 109 LEU A O 1
ATOM 875 N N . GLN A 1 110 ? -2.598 -1.951 27.435 1.00 63.78 110 GLN A N 1
ATOM 876 C CA . GLN A 1 110 ? -3.632 -2.244 28.432 1.00 63.78 110 GLN A CA 1
ATOM 877 C C . GLN A 1 110 ? -3.072 -2.334 29.860 1.00 63.78 110 GLN A C 1
ATOM 879 O O . GLN A 1 110 ? -3.853 -2.333 30.812 1.00 63.78 110 GLN A O 1
ATOM 884 N N . ASP A 1 111 ? -1.745 -2.375 30.021 1.00 62.66 111 ASP A N 1
ATOM 885 C CA . ASP A 1 111 ? -1.071 -2.237 31.310 1.00 62.66 111 ASP A CA 1
ATOM 886 C C . ASP A 1 111 ? -0.786 -0.742 31.577 1.00 62.66 111 ASP A C 1
ATOM 888 O O . ASP A 1 111 ? 0.087 -0.153 30.930 1.00 62.66 111 ASP A O 1
ATOM 892 N N . PRO A 1 112 ? -1.507 -0.097 32.516 1.00 58.31 112 PRO A N 1
ATOM 893 C CA . PRO A 1 112 ? -1.431 1.348 32.724 1.00 58.31 112 PRO A CA 1
ATOM 894 C C . PRO A 1 112 ? -0.050 1.827 33.192 1.00 58.31 112 PRO A C 1
ATOM 896 O O . PRO A 1 112 ? 0.295 2.978 32.947 1.00 58.31 112 PRO A O 1
ATOM 899 N N . VAL A 1 113 ? 0.759 0.962 33.814 1.00 65.62 113 VAL A N 1
ATOM 900 C CA . VAL A 1 113 ? 2.120 1.311 34.256 1.00 65.62 113 VAL A CA 1
ATOM 901 C C . VAL A 1 113 ? 3.101 1.263 33.080 1.00 65.62 113 VAL A C 1
ATOM 903 O O . VAL A 1 113 ? 3.986 2.106 32.965 1.00 65.62 113 VAL A O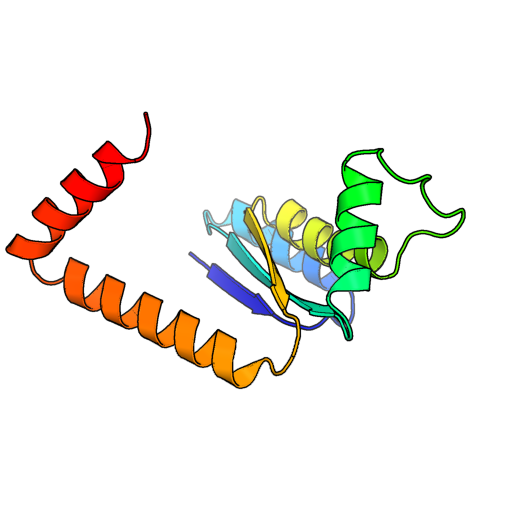 1
ATOM 906 N N . ARG A 1 114 ? 2.931 0.301 32.165 1.00 56.88 114 ARG A N 1
ATOM 907 C CA . ARG A 1 114 ? 3.818 0.130 31.000 1.00 56.88 114 ARG A CA 1
ATOM 908 C C . ARG A 1 114 ? 3.463 1.048 29.833 1.00 56.88 114 ARG A C 1
ATOM 910 O O . ARG A 1 114 ? 4.351 1.394 29.057 1.00 56.88 114 ARG A O 1
ATOM 917 N N . ALA A 1 115 ? 2.204 1.472 29.715 1.00 57.09 115 ALA A N 1
ATOM 918 C CA . ALA A 1 115 ? 1.762 2.430 28.703 1.00 57.09 115 ALA A CA 1
ATOM 919 C C . ALA A 1 115 ? 2.455 3.800 28.852 1.00 57.09 115 ALA A C 1
ATOM 921 O O . ALA A 1 115 ? 2.903 4.358 27.850 1.00 57.09 115 ALA A O 1
ATOM 922 N N . GLU A 1 116 ? 2.616 4.300 30.085 1.00 60.75 116 GLU A N 1
ATOM 923 C CA . GLU A 1 116 ? 3.347 5.549 30.363 1.00 60.75 116 GLU A CA 1
ATOM 924 C C . GLU A 1 116 ? 4.847 5.428 30.038 1.00 60.75 116 GLU A C 1
ATOM 926 O O . GLU A 1 116 ? 5.420 6.322 29.410 1.00 60.75 116 GLU A O 1
ATOM 931 N N . GLU A 1 117 ? 5.484 4.301 30.380 1.00 63.03 117 GLU A N 1
ATOM 932 C CA . GLU A 1 117 ? 6.896 4.049 30.050 1.00 63.03 117 GLU A CA 1
ATOM 933 C C . GLU A 1 117 ? 7.144 3.947 28.536 1.00 63.03 117 GLU A C 1
ATOM 935 O O . GLU A 1 117 ? 8.168 4.423 28.034 1.00 63.03 117 GLU A O 1
ATOM 940 N N . LEU A 1 118 ? 6.223 3.329 27.787 1.00 60.75 118 LEU A N 1
ATOM 941 C CA . LEU A 1 118 ? 6.333 3.195 26.333 1.00 60.75 118 LEU A CA 1
ATOM 942 C C . LEU A 1 118 ? 6.141 4.548 25.632 1.00 60.75 118 LEU A C 1
ATOM 944 O O . LEU A 1 118 ? 6.887 4.868 24.708 1.00 60.75 118 LEU A O 1
ATOM 948 N N . GLN A 1 119 ? 5.188 5.363 26.099 1.00 60.50 119 GLN A N 1
ATOM 949 C CA . GLN A 1 119 ? 4.965 6.723 25.596 1.00 60.50 119 GLN A CA 1
ATOM 950 C C . GLN A 1 119 ? 6.202 7.605 25.781 1.00 60.50 119 GLN A C 1
ATOM 952 O O . GLN A 1 119 ? 6.610 8.291 24.845 1.00 60.50 119 GLN A O 1
ATOM 957 N N . GLN A 1 120 ? 6.839 7.546 26.954 1.00 58.25 120 GLN A N 1
ATOM 958 C CA . GLN A 1 120 ? 8.071 8.293 27.215 1.00 58.25 120 GLN A CA 1
ATOM 959 C C . GLN A 1 120 ? 9.230 7.840 26.321 1.00 58.25 120 GLN A C 1
ATOM 961 O O . GLN A 1 120 ? 9.980 8.679 25.832 1.00 58.25 120 GLN A O 1
ATOM 966 N N . LYS A 1 121 ? 9.372 6.535 26.058 1.00 57.97 121 LYS A N 1
ATOM 967 C CA . LYS A 1 121 ? 10.437 6.010 25.185 1.00 57.97 121 LYS A CA 1
ATOM 968 C C . LYS A 1 121 ? 10.234 6.348 23.708 1.00 57.97 121 LYS A C 1
ATOM 970 O O . LYS A 1 121 ? 11.216 6.580 23.012 1.00 57.97 121 LYS A O 1
ATOM 975 N N . LEU A 1 122 ? 8.990 6.405 23.234 1.00 52.94 122 LEU A N 1
ATOM 976 C CA . LEU A 1 122 ? 8.679 6.789 21.853 1.00 52.94 122 LEU A CA 1
ATOM 977 C C . LEU A 1 122 ? 8.918 8.288 21.602 1.00 52.94 122 LEU A C 1
ATOM 979 O O . LEU A 1 122 ? 9.443 8.641 20.553 1.00 52.94 122 LEU A O 1
ATOM 983 N N . LEU A 1 123 ? 8.638 9.148 22.588 1.00 51.31 123 LEU A N 1
ATOM 984 C CA . LEU A 1 123 ? 8.931 10.590 22.539 1.00 51.31 123 LEU A CA 1
ATOM 985 C C . LEU A 1 123 ? 10.435 10.917 22.483 1.00 51.31 123 LEU A C 1
ATOM 987 O O . LEU A 1 123 ? 10.816 11.970 21.984 1.00 51.31 123 LEU A O 1
ATOM 991 N N . ILE A 1 124 ? 11.302 10.029 22.980 1.00 48.91 124 ILE A N 1
ATOM 992 C CA . ILE A 1 124 ? 12.763 10.234 22.973 1.00 48.91 124 ILE A CA 1
ATOM 993 C C . ILE A 1 124 ? 13.373 9.992 21.578 1.00 48.91 124 ILE A C 1
ATOM 995 O O . ILE A 1 124 ? 14.466 10.477 21.299 1.00 48.91 124 ILE A O 1
ATOM 999 N N . HIS A 1 125 ? 12.677 9.286 20.683 1.00 42.19 125 HIS A N 1
ATOM 1000 C CA . HIS A 1 125 ? 13.171 8.968 19.339 1.00 42.19 125 HIS A CA 1
ATOM 1001 C C . HIS A 1 125 ? 12.769 9.983 18.247 1.00 42.19 125 HIS A C 1
ATOM 1003 O O . HIS A 1 125 ? 13.084 9.752 17.083 1.00 42.19 125 HIS A O 1
ATOM 1009 N N . GLU A 1 126 ? 12.127 11.107 18.599 1.00 37.94 126 GLU A N 1
ATOM 1010 C CA . GLU A 1 126 ? 11.779 12.208 17.673 1.00 37.94 126 GLU A CA 1
ATOM 1011 C C . GLU A 1 126 ? 12.785 13.389 17.674 1.00 37.94 126 GLU A C 1
ATOM 1013 O O . GLU A 1 126 ? 12.422 14.501 17.289 1.00 37.94 126 GLU A O 1
ATOM 1018 N N . ILE A 1 127 ? 14.046 13.184 18.084 1.00 37.38 127 ILE A N 1
ATOM 1019 C CA . ILE A 1 127 ? 15.104 14.224 18.050 1.00 37.38 127 ILE A CA 1
ATOM 1020 C C . ILE A 1 127 ? 16.176 13.893 17.013 1.00 37.38 127 ILE A C 1
ATOM 1022 O O . ILE A 1 127 ? 16.709 12.761 17.067 1.00 37.38 127 ILE A O 1
#